Protein AF-A0A9Q4A3J3-F1 (afdb_monomer)

Sequence (81 aa):
AQKEGQPLSKFGPHDLRRTASTLLHEAGYNSDWIEKCLAHEQKGVRAVYNKAEYRDQRRAMLQDWADMIDEWTRKRTRSES

Structure (mmCIF, N/CA/C/O backbone):
data_AF-A0A9Q4A3J3-F1
#
_entry.id   AF-A0A9Q4A3J3-F1
#
loop_
_atom_site.group_PDB
_atom_site.id
_atom_site.type_symbol
_atom_site.label_atom_id
_atom_site.label_alt_id
_atom_site.label_comp_id
_atom_site.label_asym_id
_atom_site.label_entity_id
_atom_site.label_seq_id
_atom_site.pdbx_PDB_ins_code
_atom_site.Cartn_x
_atom_site.Cartn_y
_atom_site.Cartn_z
_atom_site.occupancy
_atom_site.B_iso_or_equiv
_atom_site.auth_seq_id
_atom_site.auth_comp_id
_atom_site.auth_asym_id
_atom_site.auth_atom_id
_atom_site.pdbx_PDB_model_num
ATOM 1 N N . ALA A 1 1 ? -12.954 9.814 22.837 1.00 45.56 1 ALA A N 1
ATOM 2 C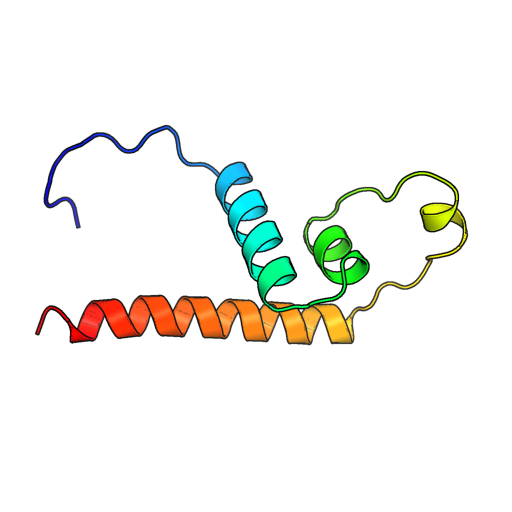 CA . ALA A 1 1 ? -11.803 8.975 23.218 1.00 45.56 1 ALA A CA 1
ATOM 3 C C . ALA A 1 1 ? -10.606 9.868 23.542 1.00 45.56 1 ALA A C 1
ATOM 5 O O . ALA A 1 1 ? -9.787 10.158 22.686 1.00 45.56 1 ALA A O 1
ATOM 6 N N . GLN A 1 2 ? -10.574 10.363 24.775 1.00 48.84 2 GLN A N 1
ATOM 7 C CA . GLN A 1 2 ? -9.394 10.878 25.468 1.00 48.84 2 GLN A CA 1
ATOM 8 C C . GLN A 1 2 ? -9.525 10.283 26.871 1.00 48.84 2 GLN A C 1
ATOM 10 O O . GLN A 1 2 ? -10.107 10.887 27.765 1.00 48.84 2 GLN A O 1
ATOM 15 N N . LYS A 1 3 ? -9.155 9.013 27.012 1.00 54.94 3 LYS A N 1
ATOM 16 C CA . LYS A 1 3 ? -8.985 8.375 28.314 1.00 54.94 3 LYS A CA 1
ATOM 17 C C . LYS A 1 3 ? -7.508 8.008 28.353 1.00 54.94 3 LYS A C 1
ATOM 19 O O . LYS A 1 3 ? -7.063 7.264 27.491 1.00 54.94 3 LYS A O 1
ATOM 24 N N . GLU A 1 4 ? -6.799 8.632 29.288 1.00 60.06 4 GLU A N 1
ATOM 25 C CA . GLU A 1 4 ? -5.339 8.634 29.486 1.00 60.06 4 GLU A CA 1
ATOM 26 C C . GLU A 1 4 ? -4.570 9.670 28.646 1.00 60.06 4 GLU A C 1
ATOM 28 O O . GLU A 1 4 ? -4.149 9.455 27.513 1.00 60.06 4 GLU A O 1
ATOM 33 N N . GLY A 1 5 ? -4.432 10.862 29.236 1.00 60.50 5 GLY A N 1
ATOM 34 C CA . GLY A 1 5 ? -3.805 12.048 28.657 1.00 60.50 5 GLY A CA 1
ATOM 35 C C . GLY A 1 5 ? -2.279 12.001 28.640 1.00 60.50 5 GLY A C 1
ATOM 36 O O . GLY A 1 5 ? -1.637 12.843 29.263 1.00 60.50 5 GLY A O 1
ATOM 37 N N . GLN A 1 6 ? -1.694 11.063 27.898 1.00 63.91 6 GLN A N 1
ATOM 38 C CA . GLN A 1 6 ? -0.349 11.278 27.366 1.00 63.91 6 GLN A CA 1
ATOM 39 C C . GLN A 1 6 ? -0.477 11.979 26.009 1.00 63.91 6 GLN A C 1
ATOM 41 O O . GLN A 1 6 ? -1.220 11.497 25.149 1.00 63.91 6 GLN A O 1
ATOM 46 N N . PRO A 1 7 ? 0.190 13.128 25.790 1.00 68.06 7 PRO A N 1
ATOM 47 C CA . PRO A 1 7 ? 0.184 13.754 24.480 1.00 68.06 7 PRO A CA 1
ATOM 48 C C . PRO A 1 7 ? 0.820 12.780 23.489 1.00 68.06 7 PRO A C 1
ATOM 50 O O . PRO A 1 7 ? 1.987 12.412 23.626 1.00 68.06 7 PRO A O 1
ATOM 53 N N . LEU A 1 8 ? 0.037 12.345 22.500 1.00 67.56 8 LEU A N 1
ATOM 54 C CA . LEU A 1 8 ? 0.578 11.599 21.373 1.00 67.56 8 LEU A CA 1
ATOM 55 C C . LEU A 1 8 ? 1.681 12.451 20.744 1.00 67.56 8 LEU A C 1
ATOM 57 O O . LEU A 1 8 ? 1.506 13.658 20.536 1.00 67.56 8 LEU A O 1
ATOM 61 N N . SER A 1 9 ? 2.824 11.827 20.454 1.00 73.88 9 SER A N 1
ATOM 62 C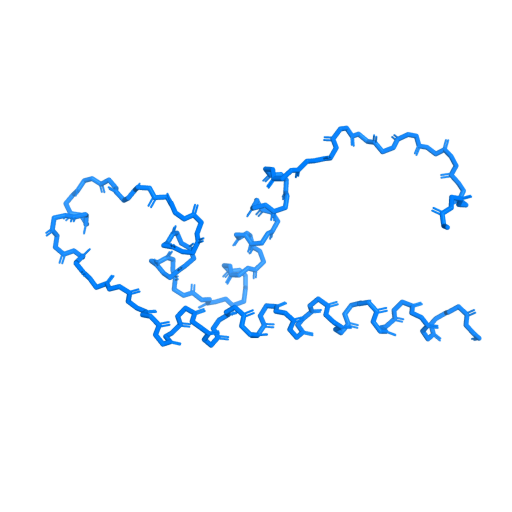 CA . SER A 1 9 ? 3.855 12.470 19.645 1.00 73.88 9 SER A CA 1
ATOM 63 C C . SER A 1 9 ? 3.236 12.946 18.328 1.00 73.88 9 SER A C 1
ATOM 65 O O . SER A 1 9 ? 2.205 12.428 17.894 1.00 73.88 9 SER A O 1
ATOM 67 N N . LYS A 1 10 ? 3.828 13.974 17.707 1.00 78.56 10 LYS A N 1
ATOM 68 C CA . LYS A 1 10 ? 3.318 14.571 16.465 1.00 78.56 10 LYS A CA 1
ATOM 69 C C . LYS A 1 10 ? 3.073 13.478 15.418 1.00 78.56 10 LYS A C 1
ATOM 71 O O . LYS A 1 10 ? 4.012 13.020 14.781 1.00 78.56 10 LYS A O 1
ATOM 76 N N . PHE A 1 11 ? 1.811 13.102 15.252 1.00 82.44 11 PHE A N 1
ATOM 77 C CA . PHE A 1 11 ? 1.359 12.097 14.304 1.00 82.44 11 PHE A CA 1
ATOM 78 C C . PHE A 1 11 ? 0.780 12.803 13.085 1.00 82.44 11 PHE A C 1
ATOM 80 O O . PHE A 1 11 ? -0.071 13.687 13.219 1.00 82.44 11 PHE A O 1
ATOM 87 N N . GLY A 1 12 ? 1.251 12.444 11.894 1.00 88.62 12 GLY A N 1
ATOM 88 C CA . GLY A 1 12 ? 0.814 13.087 10.664 1.00 88.62 12 GLY A CA 1
ATOM 89 C C . GLY A 1 12 ? 0.689 12.145 9.467 1.00 88.62 12 GLY A C 1
ATOM 90 O O . GLY A 1 12 ? 0.912 10.939 9.559 1.00 88.62 12 GLY A O 1
ATOM 91 N N . PRO A 1 13 ? 0.366 12.700 8.285 1.00 86.19 13 PRO A N 1
ATOM 92 C CA . PRO A 1 13 ? 0.165 11.917 7.064 1.00 86.19 13 PRO A CA 1
ATOM 93 C C . PRO A 1 13 ? 1.384 11.105 6.608 1.00 86.19 13 PRO A C 1
ATOM 95 O O . PRO A 1 13 ? 1.238 10.165 5.830 1.00 86.19 13 PRO A O 1
ATOM 98 N N . HIS A 1 14 ? 2.591 11.488 7.023 1.00 87.69 14 HIS A N 1
ATOM 99 C CA . HIS A 1 14 ? 3.806 10.734 6.721 1.00 87.69 14 HIS A CA 1
ATOM 100 C C . HIS A 1 14 ? 3.877 9.435 7.537 1.00 87.69 14 HIS A C 1
ATOM 102 O O . HIS A 1 14 ? 4.230 8.391 6.994 1.00 87.69 14 HIS A O 1
ATOM 108 N N . ASP A 1 15 ? 3.486 9.476 8.812 1.00 87.94 15 ASP A N 1
ATOM 109 C CA . ASP A 1 15 ? 3.471 8.297 9.682 1.00 87.94 15 ASP A CA 1
ATOM 110 C C . ASP A 1 15 ? 2.462 7.269 9.174 1.00 87.94 15 ASP A C 1
ATOM 112 O O . ASP A 1 15 ? 2.792 6.094 9.063 1.00 87.94 15 ASP A O 1
ATOM 116 N N . LEU A 1 16 ? 1.292 7.730 8.715 1.00 87.81 16 LEU A N 1
ATOM 117 C CA . LEU A 1 16 ? 0.301 6.881 8.046 1.00 87.81 16 LEU A CA 1
ATOM 118 C C . LEU A 1 16 ? 0.875 6.162 6.817 1.00 87.81 16 LEU A C 1
ATOM 120 O O . LEU A 1 16 ? 0.665 4.962 6.656 1.00 87.81 16 LEU A O 1
ATOM 124 N N . ARG A 1 17 ? 1.623 6.874 5.963 1.00 91.06 17 ARG A N 1
ATOM 125 C CA . ARG A 1 17 ? 2.263 6.273 4.779 1.00 91.06 17 ARG A C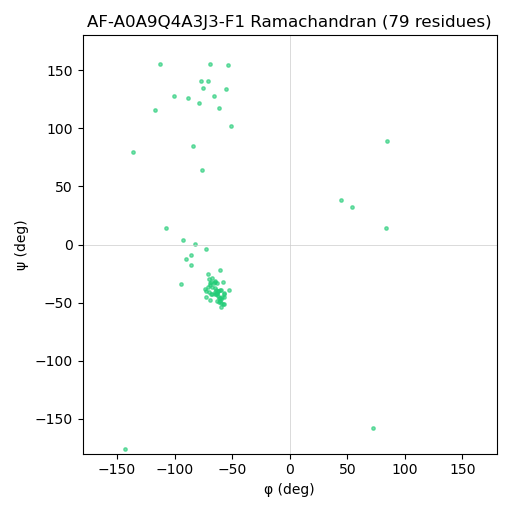A 1
ATOM 126 C C . ARG A 1 17 ? 3.307 5.233 5.163 1.00 91.06 17 ARG A C 1
ATOM 128 O O . ARG A 1 17 ? 3.341 4.167 4.557 1.00 91.06 17 ARG A O 1
ATOM 135 N N . ARG A 1 18 ? 4.133 5.523 6.173 1.00 91.56 18 ARG A N 1
ATOM 136 C CA . ARG A 1 18 ? 5.140 4.580 6.674 1.00 91.56 18 ARG A CA 1
ATOM 137 C C . ARG A 1 18 ? 4.476 3.326 7.241 1.00 91.56 18 ARG A C 1
ATOM 139 O O . ARG A 1 18 ? 4.862 2.229 6.862 1.00 91.56 18 ARG A O 1
ATOM 146 N N . THR A 1 19 ? 3.466 3.488 8.092 1.00 92.50 19 THR A N 1
ATOM 147 C CA . THR A 1 19 ? 2.722 2.368 8.676 1.00 92.50 19 THR A CA 1
ATOM 148 C C . THR A 1 19 ? 2.071 1.505 7.597 1.00 92.50 19 THR A C 1
ATOM 150 O O . THR A 1 19 ? 2.238 0.289 7.622 1.00 92.50 19 THR A O 1
ATOM 153 N N . ALA A 1 20 ? 1.393 2.115 6.619 1.00 93.00 20 ALA A N 1
ATOM 154 C CA . ALA A 1 20 ? 0.782 1.379 5.513 1.00 93.00 20 ALA A CA 1
ATOM 155 C C . ALA A 1 20 ? 1.828 0.630 4.669 1.00 93.00 20 ALA A C 1
ATOM 157 O O . ALA A 1 20 ? 1.631 -0.539 4.357 1.00 93.00 20 ALA A O 1
ATOM 158 N N . SER A 1 21 ? 2.957 1.270 4.341 1.00 94.88 21 SER A N 1
ATOM 159 C CA . SER A 1 21 ? 4.059 0.639 3.601 1.00 94.88 21 SER A CA 1
ATOM 160 C C . SER A 1 21 ? 4.584 -0.605 4.322 1.00 94.88 21 SER A C 1
ATOM 162 O O . SER A 1 21 ? 4.626 -1.678 3.725 1.00 94.88 21 SER A O 1
ATOM 164 N N . THR A 1 22 ? 4.916 -0.489 5.613 1.00 95.12 22 THR A N 1
ATOM 165 C CA . THR A 1 22 ? 5.416 -1.615 6.414 1.00 95.12 22 THR A CA 1
ATOM 166 C C . THR A 1 22 ? 4.424 -2.774 6.433 1.00 95.12 22 THR A C 1
ATOM 168 O O . THR A 1 22 ? 4.794 -3.895 6.097 1.00 95.12 22 THR A O 1
ATOM 171 N N . LEU A 1 23 ? 3.158 -2.505 6.754 1.00 95.31 23 LEU A N 1
ATOM 172 C CA . LEU A 1 23 ? 2.150 -3.556 6.900 1.00 95.31 23 LEU A CA 1
ATOM 173 C C . LEU A 1 23 ? 1.817 -4.238 5.568 1.00 95.31 23 LEU A C 1
ATOM 175 O O . LEU A 1 23 ? 1.632 -5.450 5.528 1.00 95.31 23 LEU A O 1
ATOM 179 N N . LEU A 1 24 ? 1.789 -3.492 4.460 1.00 96.62 24 LEU A N 1
ATOM 180 C CA . LEU A 1 24 ? 1.574 -4.075 3.134 1.00 96.62 24 LEU A CA 1
ATOM 181 C C . LEU A 1 24 ? 2.762 -4.931 2.673 1.00 96.62 24 LEU A C 1
ATOM 183 O O . LEU A 1 24 ? 2.561 -5.943 2.001 1.00 96.62 24 LEU A O 1
ATOM 187 N N . HIS A 1 25 ? 3.990 -4.570 3.052 1.00 96.75 25 HIS A N 1
ATOM 188 C CA . HIS A 1 25 ? 5.154 -5.422 2.817 1.00 96.75 25 HIS A CA 1
ATOM 189 C C . HIS A 1 25 ? 5.105 -6.707 3.645 1.00 96.75 25 HIS A C 1
ATOM 191 O O . HIS A 1 25 ? 5.383 -7.780 3.114 1.00 96.75 25 HIS A O 1
ATOM 197 N N . GLU A 1 26 ? 4.719 -6.617 4.918 1.00 96.00 26 GLU A N 1
ATOM 198 C CA . GLU A 1 26 ? 4.559 -7.783 5.796 1.00 96.00 26 GLU A CA 1
ATOM 199 C C . GLU A 1 26 ? 3.428 -8.711 5.328 1.00 96.00 26 GLU A C 1
ATOM 201 O O . GLU A 1 26 ? 3.549 -9.930 5.434 1.00 96.00 26 GLU A O 1
ATOM 206 N N . ALA A 1 27 ? 2.376 -8.154 4.724 1.00 94.31 27 ALA A N 1
ATOM 207 C CA . ALA A 1 27 ? 1.312 -8.910 4.064 1.00 94.31 27 ALA A CA 1
ATOM 208 C C . ALA A 1 27 ? 1.741 -9.549 2.723 1.00 94.31 27 ALA A C 1
ATOM 210 O O . ALA A 1 27 ? 0.964 -10.279 2.111 1.00 94.31 27 ALA A O 1
ATOM 211 N N . GLY A 1 28 ? 2.975 -9.308 2.261 1.00 95.56 28 GLY A N 1
ATOM 212 C CA . GLY A 1 28 ? 3.559 -9.970 1.092 1.00 95.56 28 GLY A CA 1
ATOM 213 C C . GLY A 1 28 ? 3.192 -9.356 -0.261 1.00 95.56 28 GLY A C 1
ATOM 214 O O . GLY A 1 28 ? 3.427 -9.986 -1.296 1.00 95.56 28 GLY A O 1
ATOM 215 N N . TYR A 1 29 ? 2.638 -8.139 -0.296 1.00 96.81 29 TYR A N 1
ATOM 216 C CA . TYR A 1 29 ? 2.330 -7.473 -1.563 1.00 96.81 29 TYR A CA 1
ATOM 217 C C . TYR A 1 29 ? 3.593 -7.047 -2.318 1.00 96.81 29 TYR A C 1
ATOM 219 O O . TYR A 1 29 ? 4.664 -6.803 -1.757 1.00 96.81 29 TYR A O 1
ATOM 227 N N . ASN A 1 30 ? 3.453 -6.925 -3.639 1.00 94.19 30 ASN A N 1
ATOM 228 C CA . ASN A 1 30 ? 4.542 -6.509 -4.510 1.00 94.19 30 ASN A CA 1
ATOM 229 C C . ASN A 1 30 ? 4.955 -5.056 -4.219 1.00 94.19 30 ASN A C 1
ATOM 231 O O . ASN A 1 30 ? 4.129 -4.141 -4.278 1.00 94.19 30 ASN A O 1
ATOM 235 N N . SER A 1 31 ? 6.254 -4.839 -3.999 1.00 93.00 31 SER A N 1
ATOM 236 C CA . SER A 1 31 ? 6.831 -3.517 -3.742 1.00 93.00 31 SER A CA 1
ATOM 237 C C . SER A 1 31 ? 6.457 -2.479 -4.801 1.00 93.00 31 SER A C 1
ATOM 239 O O . SER A 1 31 ? 6.158 -1.343 -4.460 1.00 93.00 31 SER A O 1
ATOM 241 N N . ASP A 1 32 ? 6.407 -2.849 -6.083 1.00 91.81 32 ASP A N 1
ATOM 242 C CA . ASP A 1 32 ? 6.066 -1.903 -7.149 1.00 91.81 32 ASP A CA 1
ATOM 243 C C . ASP A 1 32 ? 4.627 -1.383 -7.017 1.00 91.81 32 ASP A C 1
ATOM 245 O O . ASP A 1 32 ? 4.356 -0.239 -7.382 1.00 91.81 32 ASP A O 1
ATOM 249 N N . TRP A 1 33 ? 3.704 -2.187 -6.480 1.00 94.06 33 TRP A N 1
ATOM 250 C CA . TRP A 1 33 ? 2.317 -1.773 -6.252 1.00 94.06 33 TRP A CA 1
ATOM 251 C C . TRP A 1 33 ? 2.231 -0.803 -5.077 1.00 94.06 33 TRP A C 1
ATOM 253 O O . TRP A 1 33 ? 1.588 0.241 -5.200 1.00 94.06 33 TRP A O 1
ATOM 263 N N . ILE A 1 34 ? 2.923 -1.128 -3.979 1.00 94.69 34 ILE A N 1
ATOM 264 C CA . ILE A 1 34 ? 2.998 -0.312 -2.760 1.00 94.69 34 ILE A CA 1
ATOM 265 C C . ILE A 1 34 ? 3.588 1.063 -3.091 1.00 94.69 34 ILE A C 1
ATOM 267 O O . ILE A 1 34 ? 2.944 2.086 -2.860 1.00 94.69 34 ILE A O 1
ATOM 271 N N . GLU A 1 35 ? 4.759 1.103 -3.727 1.00 92.75 35 GLU A N 1
ATOM 272 C CA . GLU A 1 35 ? 5.446 2.353 -4.070 1.00 92.75 35 GLU A CA 1
ATOM 273 C C . GLU A 1 35 ? 4.625 3.217 -5.044 1.00 92.75 35 GLU A C 1
ATOM 275 O O . GLU A 1 35 ? 4.502 4.432 -4.867 1.00 92.75 35 GLU A O 1
ATOM 280 N N . LYS A 1 36 ? 3.969 2.597 -6.037 1.00 90.88 36 LYS A N 1
ATOM 281 C CA . LYS A 1 36 ? 3.051 3.298 -6.953 1.00 90.88 36 LYS A CA 1
ATOM 282 C C . LYS A 1 36 ? 1.807 3.839 -6.237 1.00 90.88 36 LYS A C 1
ATOM 284 O O . LYS A 1 36 ? 1.287 4.874 -6.651 1.00 90.88 36 LYS A O 1
ATOM 289 N N . CYS A 1 37 ? 1.290 3.168 -5.206 1.00 91.38 37 CYS A N 1
ATOM 290 C CA . CYS A 1 37 ? 0.191 3.678 -4.372 1.00 91.38 37 CYS A CA 1
ATOM 291 C C . CYS A 1 37 ? 0.615 4.880 -3.519 1.00 91.38 37 CYS A C 1
ATOM 293 O O . CYS A 1 37 ? -0.192 5.777 -3.286 1.00 91.38 37 CYS A O 1
ATOM 295 N N . LEU A 1 38 ? 1.879 4.928 -3.101 1.00 90.50 38 LEU A N 1
ATOM 296 C CA . LEU A 1 38 ? 2.449 6.038 -2.335 1.00 90.50 38 LEU A CA 1
ATOM 297 C C . LEU A 1 38 ? 2.898 7.217 -3.214 1.00 90.50 38 LEU A C 1
ATOM 299 O O . LEU A 1 38 ? 3.364 8.225 -2.684 1.00 90.50 38 LEU A O 1
ATOM 303 N N . ALA A 1 39 ? 2.722 7.109 -4.537 1.00 86.44 39 ALA A N 1
ATOM 304 C CA . ALA A 1 39 ? 3.212 8.060 -5.535 1.00 86.44 39 ALA A CA 1
ATOM 305 C C . ALA A 1 39 ? 4.726 8.315 -5.418 1.00 86.44 39 ALA A C 1
ATOM 307 O O . ALA A 1 39 ? 5.210 9.413 -5.697 1.00 86.44 39 ALA A O 1
ATOM 308 N N . HIS A 1 40 ? 5.476 7.298 -4.993 1.00 87.81 40 HIS A N 1
ATOM 309 C CA . HIS A 1 40 ? 6.924 7.368 -4.932 1.00 87.81 40 HIS A CA 1
ATOM 310 C C . HIS A 1 40 ? 7.530 7.208 -6.326 1.00 87.81 40 HIS A C 1
ATOM 312 O O . HIS A 1 40 ? 7.084 6.404 -7.151 1.00 87.81 40 HIS A O 1
ATOM 318 N N . GLU A 1 41 ? 8.578 7.982 -6.585 1.00 82.75 41 GLU A N 1
ATOM 319 C CA . GLU A 1 41 ? 9.341 7.887 -7.821 1.00 82.75 41 GLU A CA 1
ATOM 320 C C . GLU A 1 41 ? 10.294 6.687 -7.755 1.00 82.75 41 GLU A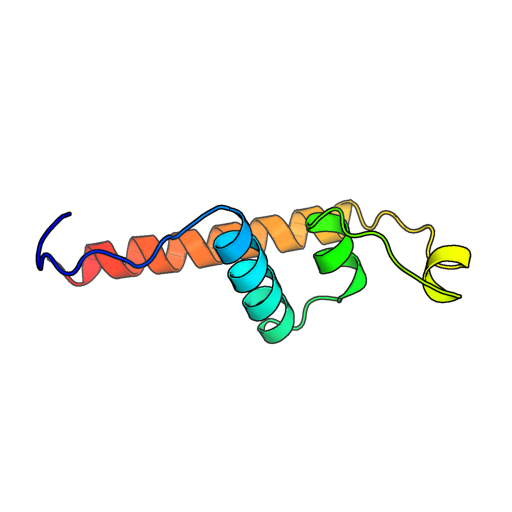 C 1
ATOM 322 O O . GLU A 1 41 ? 11.155 6.597 -6.874 1.00 82.75 41 GLU A O 1
ATOM 327 N N . GLN A 1 42 ? 10.155 5.758 -8.704 1.00 81.19 42 GLN A N 1
ATOM 328 C CA . GLN A 1 42 ? 11.114 4.668 -8.858 1.00 81.19 42 GLN A CA 1
ATOM 329 C C . GLN A 1 42 ? 12.432 5.218 -9.412 1.00 81.19 42 GLN A C 1
ATOM 331 O O . GLN A 1 42 ? 12.438 6.060 -10.306 1.00 81.19 42 GLN A O 1
ATOM 336 N N . LYS A 1 43 ? 13.565 4.713 -8.914 1.00 83.25 43 LYS A N 1
ATOM 337 C CA . LYS A 1 43 ? 14.906 5.158 -9.327 1.00 83.25 43 LYS A CA 1
ATOM 338 C C . LYS A 1 43 ? 15.663 4.072 -10.090 1.00 83.25 43 LYS A C 1
ATOM 340 O O . LYS A 1 43 ? 15.441 2.876 -9.897 1.00 83.25 43 LYS A O 1
ATOM 345 N N . GLY A 1 44 ? 16.614 4.504 -10.918 1.00 84.56 44 GLY A N 1
ATOM 346 C CA . GLY A 1 44 ? 17.559 3.630 -11.615 1.00 84.56 44 GLY A CA 1
ATOM 347 C C . GLY A 1 44 ? 16.940 2.823 -12.758 1.00 84.56 44 GLY A C 1
ATOM 348 O O . GLY A 1 44 ? 15.896 3.169 -13.306 1.00 84.56 44 GLY A O 1
ATOM 349 N N . VAL A 1 45 ? 17.597 1.719 -13.118 1.00 84.12 45 VAL A N 1
ATOM 350 C CA . VAL A 1 45 ? 17.235 0.874 -14.272 1.00 84.12 45 VAL A CA 1
ATOM 351 C C . VAL A 1 45 ? 15.795 0.348 -14.183 1.00 84.12 45 VA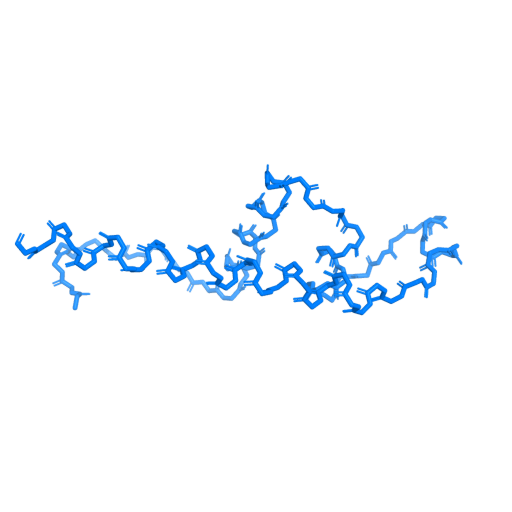L A C 1
ATOM 353 O O . VAL A 1 45 ? 15.110 0.233 -15.197 1.00 84.12 45 VAL A O 1
ATOM 356 N N . ARG A 1 46 ? 15.296 0.097 -12.966 1.00 81.38 46 ARG A N 1
ATOM 357 C CA . ARG A 1 46 ? 13.925 -0.376 -12.732 1.00 81.38 46 ARG A CA 1
ATOM 358 C C . AR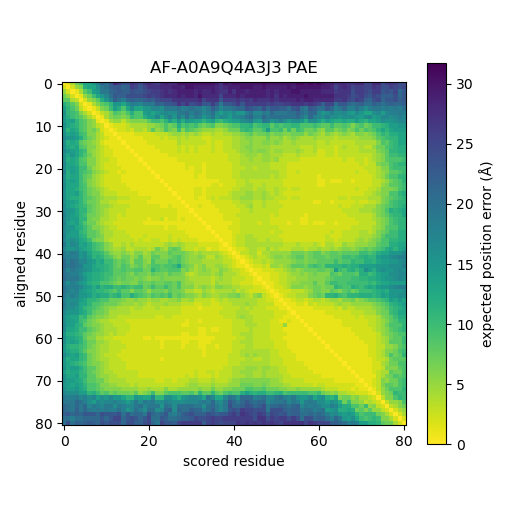G A 1 46 ? 12.877 0.613 -13.254 1.00 81.38 46 ARG A C 1
ATOM 360 O O . ARG A 1 46 ? 11.921 0.174 -13.877 1.00 81.38 46 ARG A O 1
ATOM 367 N N . ALA A 1 47 ? 13.104 1.919 -13.100 1.00 81.94 47 ALA A N 1
ATOM 368 C CA . ALA A 1 47 ? 12.199 2.958 -13.597 1.00 81.94 47 ALA A CA 1
ATOM 369 C C . ALA A 1 47 ? 12.149 3.034 -15.133 1.00 81.94 47 ALA A C 1
ATOM 371 O O . ALA A 1 47 ? 11.131 3.408 -15.708 1.00 81.94 47 ALA A O 1
ATOM 372 N N . VAL A 1 48 ? 13.242 2.659 -15.807 1.00 81.19 48 VAL A N 1
ATOM 373 C CA . VAL A 1 48 ? 13.326 2.661 -17.277 1.00 81.19 48 VAL A CA 1
ATOM 374 C C . VAL A 1 48 ? 12.458 1.553 -17.876 1.00 81.19 48 VAL A C 1
ATOM 376 O O . VAL A 1 48 ? 11.774 1.768 -18.880 1.00 81.19 48 VAL A O 1
ATOM 379 N N . TYR A 1 49 ? 12.473 0.372 -17.255 1.00 81.44 49 TYR A N 1
ATOM 380 C CA . TYR A 1 49 ? 11.783 -0.810 -17.775 1.00 81.44 49 TYR A CA 1
ATOM 381 C C . TYR A 1 49 ? 10.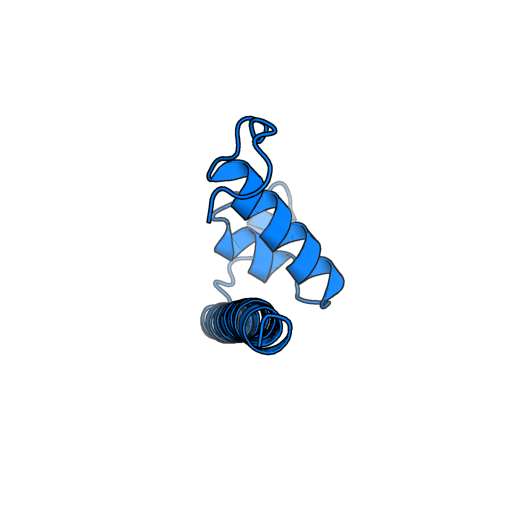378 -1.004 -17.201 1.00 81.44 49 TYR A C 1
ATOM 383 O O . TYR A 1 49 ? 9.487 -1.462 -17.917 1.00 81.44 49 TYR A O 1
ATOM 391 N N . ASN A 1 50 ? 10.146 -0.647 -15.936 1.00 80.88 50 ASN A N 1
ATOM 392 C CA . ASN A 1 50 ? 8.853 -0.840 -15.295 1.00 80.88 50 ASN A CA 1
ATOM 393 C C . ASN A 1 50 ? 7.892 0.317 -15.600 1.00 80.88 50 ASN A C 1
ATOM 395 O O . ASN A 1 50 ? 7.736 1.262 -14.829 1.00 80.88 50 ASN A O 1
ATOM 399 N N . LYS A 1 51 ? 7.219 0.213 -16.749 1.00 81.31 51 LYS A N 1
ATOM 400 C CA . LYS A 1 51 ? 6.161 1.143 -17.175 1.00 81.31 51 LYS A CA 1
ATOM 401 C C . LYS A 1 51 ? 4.756 0.695 -16.765 1.00 81.31 51 LYS A C 1
ATOM 403 O O . LYS A 1 51 ? 3.777 1.318 -17.167 1.00 81.31 51 LYS A O 1
ATOM 408 N N . ALA A 1 52 ? 4.633 -0.404 -16.025 1.00 86.69 52 ALA A N 1
ATOM 409 C CA . ALA A 1 52 ? 3.335 -0.940 -15.658 1.00 86.69 52 ALA A CA 1
ATOM 410 C C . ALA A 1 52 ? 2.686 -0.098 -14.547 1.00 86.69 52 ALA A C 1
ATOM 412 O O . ALA A 1 52 ? 3.305 0.267 -13.549 1.00 86.69 52 ALA A O 1
ATOM 413 N N . GLU A 1 53 ? 1.399 0.196 -14.725 1.00 87.12 53 GLU A N 1
ATOM 414 C CA . GLU A 1 53 ? 0.609 0.983 -13.772 1.00 87.12 53 GLU A CA 1
ATOM 415 C C . GLU A 1 53 ? -0.083 0.129 -12.704 1.00 87.12 53 GLU A C 1
ATOM 417 O O . GLU A 1 53 ? -0.604 0.675 -11.728 1.00 87.12 53 GLU A O 1
ATOM 422 N N . TYR A 1 54 ? -0.114 -1.196 -12.894 1.00 91.88 54 TYR A N 1
ATOM 423 C CA . TYR A 1 54 ? -0.670 -2.181 -11.957 1.00 91.88 54 TYR A CA 1
ATOM 424 C C . TYR A 1 54 ? -2.033 -1.777 -11.373 1.00 91.88 54 TYR A C 1
ATOM 426 O O . TYR A 1 54 ? -2.281 -1.928 -10.180 1.00 91.88 54 TYR A O 1
ATOM 434 N N . ARG A 1 55 ? -2.902 -1.161 -12.185 1.00 93.12 55 ARG A N 1
ATOM 435 C CA . ARG A 1 55 ? -4.104 -0.472 -11.690 1.00 93.12 55 ARG A CA 1
ATOM 436 C C . ARG A 1 55 ? -5.045 -1.413 -10.942 1.00 93.12 55 ARG A C 1
ATOM 438 O O . ARG A 1 55 ? -5.525 -1.054 -9.871 1.00 93.12 55 ARG A O 1
ATOM 445 N N . ASP A 1 56 ? -5.300 -2.592 -11.497 1.00 95.75 56 ASP A N 1
ATOM 446 C CA . ASP A 1 56 ? -6.242 -3.542 -10.904 1.00 95.75 56 ASP A CA 1
ATOM 447 C C . ASP A 1 56 ? -5.654 -4.211 -9.661 1.00 95.75 56 ASP A C 1
ATOM 449 O O . ASP A 1 56 ? -6.342 -4.335 -8.652 1.00 95.75 56 ASP A O 1
ATOM 453 N N . GLN A 1 57 ? -4.358 -4.529 -9.682 1.00 96.06 57 GLN A N 1
ATOM 454 C CA . GLN A 1 57 ? -3.647 -5.074 -8.527 1.00 96.06 57 GLN A CA 1
ATOM 455 C C . GLN A 1 57 ? -3.583 -4.066 -7.376 1.00 96.06 57 GLN A C 1
ATOM 457 O O . GLN A 1 57 ? -3.851 -4.417 -6.231 1.00 96.06 57 GLN A O 1
ATOM 462 N N . ARG A 1 58 ? -3.306 -2.790 -7.678 1.00 95.44 58 ARG A N 1
ATOM 463 C CA . ARG A 1 58 ? -3.346 -1.706 -6.688 1.00 95.44 58 ARG A CA 1
ATOM 464 C C . ARG A 1 58 ? -4.741 -1.517 -6.109 1.00 95.44 58 ARG A C 1
ATOM 466 O O . ARG A 1 58 ? -4.857 -1.292 -4.911 1.00 95.44 58 ARG A O 1
ATOM 473 N N . ARG A 1 59 ? -5.794 -1.613 -6.929 1.00 96.31 59 ARG A N 1
ATOM 474 C CA . ARG A 1 59 ? -7.176 -1.533 -6.437 1.00 96.31 59 ARG A CA 1
ATOM 475 C C . ARG A 1 59 ? -7.468 -2.660 -5.448 1.00 96.31 59 ARG A C 1
ATOM 477 O O . ARG A 1 59 ? -7.975 -2.369 -4.374 1.00 96.31 59 ARG A O 1
ATOM 484 N N . ALA A 1 60 ? -7.140 -3.902 -5.804 1.00 96.81 60 ALA A N 1
ATOM 485 C CA . ALA A 1 60 ? -7.354 -5.054 -4.930 1.00 96.81 60 ALA A CA 1
ATOM 486 C C . ALA A 1 60 ? -6.579 -4.905 -3.612 1.00 96.81 60 ALA A C 1
ATOM 488 O O . ALA A 1 60 ? -7.177 -4.935 -2.547 1.00 96.81 60 ALA A O 1
ATOM 489 N N . MET A 1 61 ? -5.283 -4.590 -3.688 1.00 97.31 61 MET A N 1
ATOM 490 C CA . MET A 1 61 ? -4.442 -4.355 -2.510 1.00 97.31 61 MET A CA 1
ATOM 491 C C . MET A 1 61 ? -4.986 -3.242 -1.600 1.00 97.31 61 MET A C 1
ATOM 493 O O . MET A 1 61 ? -4.960 -3.371 -0.381 1.00 97.31 61 MET A O 1
ATOM 497 N N . LEU A 1 62 ? -5.468 -2.132 -2.169 1.00 95.75 62 LEU A N 1
ATOM 498 C CA . LEU A 1 62 ? -6.045 -1.041 -1.378 1.00 95.75 62 LEU A CA 1
ATOM 499 C C . LEU A 1 62 ? -7.389 -1.420 -0.745 1.00 95.75 62 LEU A C 1
ATOM 501 O O . LEU A 1 62 ? -7.708 -0.891 0.318 1.00 95.75 62 LEU A O 1
ATOM 505 N N . GLN A 1 63 ? -8.159 -2.308 -1.376 1.00 97.00 63 GLN A N 1
ATOM 506 C CA . GLN A 1 63 ? -9.377 -2.844 -0.776 1.00 97.00 63 GLN A CA 1
ATOM 507 C C . GLN A 1 63 ? -9.038 -3.758 0.402 1.00 97.00 63 GLN A C 1
ATOM 509 O O . GLN A 1 63 ? -9.563 -3.547 1.488 1.00 97.00 63 GLN A O 1
ATOM 514 N N . ASP A 1 64 ? -8.088 -4.678 0.229 1.00 95.94 64 ASP A N 1
ATOM 515 C CA . ASP A 1 64 ? -7.630 -5.556 1.309 1.00 95.94 64 ASP A CA 1
ATOM 516 C C . ASP A 1 64 ? -7.063 -4.735 2.487 1.00 95.94 64 ASP A C 1
ATOM 518 O O . ASP A 1 64 ? -7.337 -5.015 3.653 1.00 95.94 64 ASP A O 1
ATOM 522 N N . TRP A 1 65 ? -6.326 -3.655 2.195 1.00 94.94 65 TRP A N 1
ATOM 523 C CA . TRP A 1 65 ? -5.862 -2.693 3.201 1.00 94.94 65 TRP A CA 1
ATOM 524 C C . TRP A 1 65 ? -7.013 -2.049 3.982 1.00 94.94 65 TRP A C 1
ATOM 526 O O . TRP A 1 65 ? -6.941 -1.942 5.208 1.00 94.94 65 TRP A O 1
ATOM 536 N N . ALA A 1 66 ? -8.071 -1.621 3.287 1.00 94.88 66 ALA A N 1
ATOM 537 C CA . ALA A 1 66 ? -9.256 -1.059 3.925 1.00 94.88 66 ALA A CA 1
ATOM 538 C C . ALA A 1 66 ? -9.951 -2.095 4.822 1.00 94.88 66 ALA A C 1
ATOM 540 O O . ALA A 1 66 ? -10.302 -1.777 5.958 1.00 94.88 66 ALA A O 1
ATOM 541 N N . ASP A 1 67 ? -10.059 -3.339 4.359 1.00 94.56 67 ASP A N 1
ATOM 542 C CA . ASP A 1 67 ? -10.692 -4.425 5.104 1.00 94.56 67 ASP A CA 1
ATOM 543 C C . ASP A 1 67 ? -9.920 -4.758 6.397 1.00 94.56 67 ASP A C 1
ATOM 545 O O . ASP A 1 67 ? -10.534 -4.957 7.450 1.00 94.56 67 ASP A O 1
ATOM 549 N N . MET A 1 68 ? -8.580 -4.733 6.370 1.00 92.25 68 MET A N 1
ATOM 550 C CA . MET A 1 68 ? -7.753 -4.897 7.578 1.00 92.25 68 MET A CA 1
ATOM 551 C C . MET A 1 68 ? -7.971 -3.769 8.596 1.00 92.25 68 MET A C 1
ATOM 553 O O . MET A 1 68 ? -8.084 -4.030 9.798 1.00 92.25 68 MET A O 1
ATOM 557 N N . ILE A 1 69 ? -8.051 -2.514 8.134 1.00 91.88 69 ILE A N 1
ATOM 558 C CA . ILE A 1 69 ? -8.346 -1.368 9.010 1.00 91.88 69 ILE A CA 1
ATOM 559 C C . ILE A 1 69 ? -9.719 -1.549 9.659 1.00 91.88 69 ILE A C 1
ATOM 561 O O . ILE A 1 69 ? -9.841 -1.427 10.882 1.00 91.88 69 ILE A O 1
ATOM 565 N N . ASP A 1 70 ? -10.731 -1.872 8.855 1.00 92.50 70 ASP A N 1
ATOM 566 C CA . ASP A 1 70 ? -12.094 -2.107 9.319 1.00 92.50 70 ASP A CA 1
ATOM 567 C C . ASP A 1 70 ? -12.141 -3.216 10.373 1.00 92.50 70 ASP A C 1
ATOM 569 O O . ASP A 1 70 ? -12.813 -3.076 11.401 1.00 92.50 70 ASP A O 1
ATOM 573 N N . GLU A 1 71 ? -11.403 -4.306 10.166 1.00 92.00 71 GLU A N 1
ATOM 574 C CA . GLU A 1 71 ? -11.306 -5.398 11.128 1.00 92.00 71 GLU A CA 1
ATOM 575 C C . GLU A 1 71 ? -10.707 -4.931 12.463 1.00 92.00 71 GLU A C 1
ATOM 577 O O . GLU A 1 71 ? -11.262 -5.226 13.527 1.00 92.00 71 GLU A O 1
ATOM 582 N N . TRP A 1 72 ? -9.614 -4.163 12.443 1.00 89.62 72 TRP A N 1
ATOM 583 C CA . TRP A 1 72 ? -9.007 -3.624 13.663 1.00 89.62 72 TRP A CA 1
ATOM 584 C C . TRP A 1 72 ? -9.921 -2.638 14.388 1.00 89.62 72 TRP A C 1
ATOM 586 O O . TRP A 1 72 ? -9.981 -2.647 15.622 1.00 89.62 72 TRP A O 1
ATOM 596 N N . THR A 1 73 ? -10.664 -1.810 13.652 1.00 89.25 73 THR A N 1
ATOM 597 C CA . THR A 1 73 ? -11.628 -0.875 14.241 1.00 89.25 73 THR A CA 1
ATOM 598 C C . THR A 1 73 ? -12.818 -1.612 14.861 1.00 89.25 73 THR A C 1
ATOM 600 O O . THR A 1 73 ? -13.204 -1.301 15.988 1.00 89.25 73 THR A O 1
ATOM 603 N N . ARG A 1 74 ? -13.356 -2.637 14.187 1.00 86.38 74 ARG A N 1
ATOM 604 C CA . ARG A 1 74 ? -14.473 -3.460 14.691 1.00 86.38 74 ARG A CA 1
ATOM 605 C C . ARG A 1 74 ? -14.079 -4.349 15.872 1.00 86.38 74 ARG A C 1
ATOM 607 O O . ARG A 1 74 ? -14.877 -4.560 16.781 1.00 86.38 74 ARG A O 1
ATOM 614 N N . LYS A 1 75 ? -12.851 -4.873 15.899 1.00 70.81 75 LYS A N 1
ATOM 615 C CA . LYS A 1 75 ? -12.337 -5.637 17.051 1.00 70.81 75 LYS A CA 1
ATOM 616 C C . LYS A 1 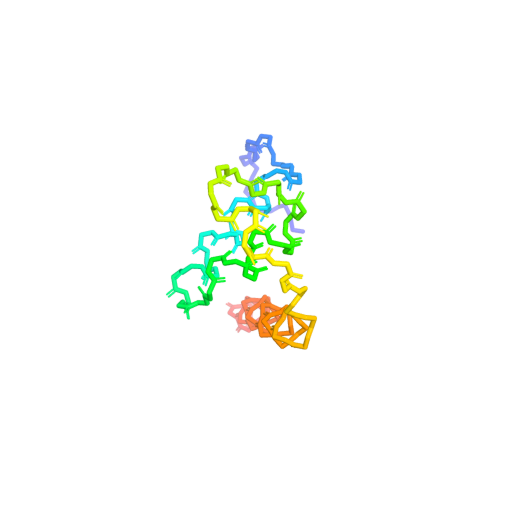75 ? -12.242 -4.769 18.306 1.00 70.81 75 LYS A C 1
ATOM 618 O O . LYS A 1 75 ? -12.491 -5.264 19.403 1.00 70.81 75 LYS A O 1
ATOM 623 N N . ARG A 1 76 ? -11.944 -3.476 18.147 1.00 59.50 76 ARG A N 1
ATOM 624 C CA . ARG A 1 76 ? -11.831 -2.538 19.269 1.00 59.50 76 ARG A CA 1
ATOM 625 C C . ARG A 1 76 ? -13.189 -2.223 19.911 1.00 59.50 76 ARG A C 1
ATOM 627 O O . ARG A 1 76 ? -13.261 -2.160 21.129 1.00 59.50 76 ARG A O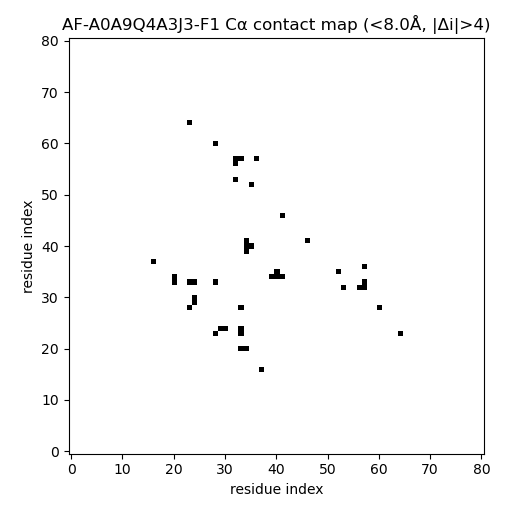 1
ATOM 634 N N . THR A 1 77 ? -14.270 -2.132 19.132 1.00 58.62 77 THR A N 1
ATOM 635 C CA . THR A 1 77 ? -15.621 -1.868 19.669 1.00 58.62 77 THR A CA 1
ATOM 636 C C . THR A 1 77 ? -16.225 -3.042 20.442 1.00 58.62 77 THR A C 1
ATOM 638 O O . THR A 1 77 ? -17.045 -2.820 21.326 1.00 58.62 77 THR A O 1
ATOM 641 N N . ARG A 1 78 ? -15.813 -4.286 20.163 1.00 57.84 78 ARG A N 1
ATOM 642 C CA . ARG A 1 78 ? -16.337 -5.486 20.845 1.00 57.84 78 ARG A CA 1
ATOM 643 C C . ARG A 1 78 ? -15.626 -5.819 22.164 1.00 57.84 78 ARG A C 1
ATOM 645 O O . ARG A 1 78 ? -16.169 -6.573 22.957 1.00 57.84 78 ARG A O 1
ATOM 652 N N . SER A 1 79 ? -14.429 -5.276 22.395 1.00 53.19 79 SER A N 1
ATOM 653 C CA . SER A 1 79 ? -13.662 -5.477 23.637 1.00 53.19 79 SER A CA 1
ATOM 654 C C . SER A 1 79 ? -14.038 -4.493 24.756 1.00 53.19 79 SER A C 1
ATOM 656 O O . SER A 1 79 ? -13.565 -4.653 25.877 1.00 53.19 79 SER A O 1
ATOM 658 N N . GLU A 1 80 ? -14.844 -3.472 24.457 1.00 53.81 80 GLU A N 1
ATOM 659 C CA . GLU A 1 80 ? -15.300 -2.451 25.414 1.00 53.81 80 GLU A CA 1
ATOM 660 C C . GLU A 1 80 ? -16.794 -2.607 25.785 1.00 53.81 80 GLU A C 1
ATOM 662 O O . GLU A 1 80 ? -17.383 -1.680 26.339 1.00 53.81 80 GLU A O 1
ATOM 667 N N . SER A 1 81 ? -17.415 -3.753 25.462 1.00 43.22 81 SER A N 1
ATOM 668 C CA . SER A 1 81 ? -18.805 -4.109 25.816 1.00 43.22 81 SER A CA 1
ATOM 669 C C . SER A 1 81 ? -18.864 -5.266 26.804 1.00 43.22 81 SER A C 1
ATOM 671 O O . SER A 1 81 ? -18.053 -6.204 26.639 1.00 43.22 81 SER A O 1
#

Radius of gyration: 16.58 Å; Cα contacts (8 Å, |Δi|>4): 22; chains: 1; bounding box: 36×24×47 Å

Foldseek 3Di:
DPDDDDPDDDDDPVNVLVVLLVVLVVVPDDPVLSCLVVVHQDDDPCNVPPPDSCVVVNVVSVVVVVVVVVVVVVVVVVVVD

Organism: Pseudomonas syringae (NCBI:txid317)

Solvent-accessible surface area (backbone atoms only — not comparable to full-atom values): 5151 Å² total; per-residue (Å²): 142,84,81,78,92,67,84,76,71,96,76,52,78,65,56,54,51,50,53,51,51,55,53,44,50,75,72,65,53,60,64,72,45,55,39,56,73,71,70,53,82,70,68,69,73,60,44,76,70,58,78,77,77,54,62,68,61,39,51,51,54,53,48,54,51,49,52,54,51,51,50,57,55,55,56,56,62,62,74,78,109

InterPro domains:
  IPR002104 Integrase, catalytic domain [PF00589] (9-53)
  IPR011010 DNA breaking-rejoining enzyme, catalytic core [SSF56349] (9-63)
  IPR013762 Integrase-like, catalytic domain superfamily [G3DSA:1.10.443.10] (1-76)
  IPR050808 Phage Integrase [PTHR30629] (8-75)

Secondary structure (DSSP, 8-state):
---S-PPPP---HHHHHHHHHHHHHHTT--HHHHHHHTTPPP-THHHHH-----HHHHHHHHHHHHHHHHHHHHHHHHTT-

Nearest PDB structures (foldseek):
  7c7a-assembly1_B  TM=3.029E-01  e=8.806E+00  Saccharomyces cerevisiae S288C

Mean predicted aligned error: 7.91 Å

pLDDT: mean 84.25, std 14.01, range [43.22, 97.31]